Protein AF-A0A7V6LHC0-F1 (afdb_monomer)

Solvent-accessible surface area (backbone atoms only — not comparable to full-atom values): 5540 Å² total; per-residue (Å²): 84,85,42,45,32,37,75,96,77,46,61,55,64,48,77,39,93,42,85,43,80,49,68,62,55,52,56,36,44,41,47,64,76,34,86,93,58,74,84,66,49,69,44,61,44,34,40,34,76,36,58,50,43,56,54,98,62,45,82,56,46,47,62,43,78,44,86,81,45,45,58,41,70,42,98,76,31,29,32,35,26,41,35,29,84,79,78,80,87,79,81,82,131

Mean predicted aligned error: 4.54 Å

Secondary structure (DSSP, 8-state):
-EEEE-GGG-B--EEESS--B--SSEEEEEEESSTTPPPPSEEEEEEESSPPBS-S--TTEEEESSTT-EEEE-TTSSEEEEE---S------

Sequence (93 aa):
IAWRYADGGAFDTITVAGTVNMPTNGLVQVSSLTPELKPPAKRPLIAATTAINGPDDLSGWTIEGAKNASLRYSDDRTKIYFFTPRGMLFILE

Radius of gyration: 14.02 Å; Cα contacts (8 Å, |Δi|>4): 189; chains: 1; bounding box: 33×27×44 Å

Structure (mmCIF, N/CA/C/O backbone):
data_AF-A0A7V6LHC0-F1
#
_entry.id   AF-A0A7V6LHC0-F1
#
loop_
_atom_site.group_PDB
_atom_site.id
_atom_site.type_symbol
_atom_site.label_atom_id
_atom_site.label_alt_id
_atom_site.label_comp_id
_atom_site.label_asym_id
_atom_site.label_entity_id
_atom_site.label_seq_id
_atom_site.pdbx_PDB_ins_code
_atom_site.Cartn_x
_atom_site.Cartn_y
_atom_site.Cartn_z
_atom_site.occupancy
_atom_site.B_iso_or_equiv
_atom_site.auth_seq_id
_atom_site.auth_comp_id
_atom_site.auth_asym_id
_atom_site.auth_atom_id
_atom_site.pdbx_PDB_model_num
ATOM 1 N N . ILE A 1 1 ? 2.990 9.934 1.134 1.00 92.81 1 ILE A N 1
ATOM 2 C CA . ILE A 1 1 ? 3.685 8.682 1.515 1.00 92.81 1 ILE A CA 1
ATOM 3 C C . ILE A 1 1 ? 4.658 8.330 0.404 1.00 92.81 1 ILE A C 1
ATOM 5 O O . ILE A 1 1 ? 4.208 8.116 -0.712 1.00 92.81 1 ILE A O 1
ATOM 9 N N . ALA A 1 2 ? 5.960 8.304 0.680 1.00 94.88 2 ALA A N 1
ATOM 10 C CA . ALA A 1 2 ? 6.931 7.743 -0.258 1.00 94.88 2 ALA A CA 1
ATOM 11 C C . ALA A 1 2 ? 6.943 6.217 -0.095 1.00 94.88 2 ALA A C 1
ATOM 13 O O . ALA A 1 2 ? 7.066 5.734 1.030 1.00 94.88 2 ALA A O 1
ATOM 14 N N . TRP A 1 3 ? 6.765 5.476 -1.186 1.00 95.88 3 TRP A N 1
ATOM 15 C CA . TRP A 1 3 ? 6.674 4.020 -1.175 1.00 95.88 3 TRP A CA 1
ATOM 16 C C . TRP A 1 3 ? 7.570 3.414 -2.249 1.00 95.88 3 TRP A C 1
ATOM 18 O O . TRP A 1 3 ? 7.350 3.608 -3.447 1.00 95.88 3 TRP A O 1
ATOM 28 N N . ARG A 1 4 ? 8.592 2.681 -1.815 1.00 96.06 4 ARG A N 1
ATOM 29 C CA . ARG A 1 4 ? 9.601 2.095 -2.693 1.00 96.06 4 ARG A CA 1
ATOM 30 C C . ARG A 1 4 ? 9.429 0.590 -2.798 1.00 96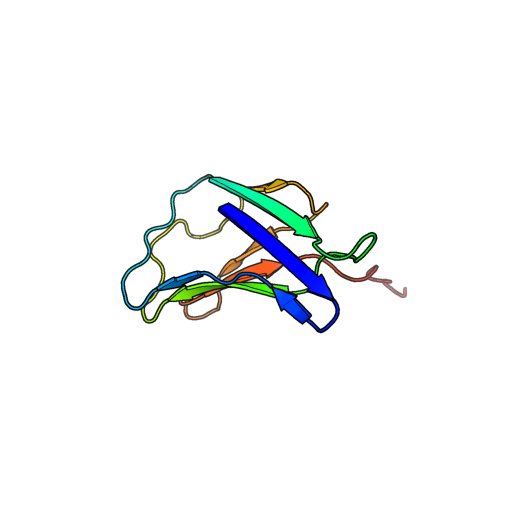.06 4 ARG A C 1
ATOM 32 O O . ARG A 1 4 ? 9.019 -0.069 -1.844 1.00 96.06 4 ARG A O 1
ATOM 39 N N . TYR A 1 5 ? 9.792 0.040 -3.948 1.00 95.06 5 TYR A N 1
ATOM 40 C CA . TYR A 1 5 ? 9.874 -1.401 -4.178 1.00 95.06 5 TYR A CA 1
ATOM 41 C C . TYR A 1 5 ? 11.132 -1.749 -4.971 1.00 95.06 5 TYR A C 1
ATOM 43 O O . TYR A 1 5 ? 11.691 -0.903 -5.664 1.00 95.06 5 TYR A O 1
ATOM 51 N N . ALA A 1 6 ? 11.590 -2.988 -4.857 1.00 94.81 6 ALA A N 1
ATOM 52 C CA . ALA A 1 6 ? 12.763 -3.495 -5.555 1.00 94.81 6 ALA A CA 1
ATOM 53 C C . ALA A 1 6 ? 12.532 -4.934 -6.032 1.00 94.81 6 ALA A C 1
ATOM 55 O O . ALA A 1 6 ? 11.535 -5.580 -5.682 1.00 94.81 6 ALA A O 1
ATOM 56 N N . ASP A 1 7 ? 13.465 -5.433 -6.837 1.00 89.88 7 ASP A N 1
ATOM 57 C CA . ASP A 1 7 ? 13.478 -6.829 -7.263 1.00 89.88 7 ASP A CA 1
ATOM 58 C C . ASP A 1 7 ? 13.641 -7.790 -6.067 1.00 89.88 7 ASP A C 1
ATOM 60 O O . ASP A 1 7 ? 13.966 -7.385 -4.948 1.00 89.88 7 ASP A O 1
ATOM 64 N N . GLY A 1 8 ? 13.312 -9.066 -6.262 1.00 87.19 8 GLY A N 1
ATOM 65 C CA . GLY A 1 8 ? 13.247 -10.058 -5.183 1.00 87.19 8 GLY A CA 1
ATOM 66 C C . GLY A 1 8 ? 12.039 -9.880 -4.255 1.00 87.19 8 GLY A C 1
ATOM 67 O O . GLY A 1 8 ? 11.904 -10.589 -3.262 1.00 87.19 8 GLY A O 1
ATOM 68 N N . GLY A 1 9 ? 11.128 -8.956 -4.582 1.00 86.25 9 GLY A N 1
ATOM 69 C CA . GLY A 1 9 ? 9.884 -8.747 -3.848 1.00 86.25 9 GLY A CA 1
ATOM 70 C C . GLY A 1 9 ? 10.023 -7.886 -2.596 1.00 86.25 9 GLY A C 1
ATOM 71 O O . GLY A 1 9 ? 9.117 -7.929 -1.766 1.00 86.25 9 GLY A O 1
ATOM 72 N N . ALA A 1 10 ? 11.098 -7.105 -2.469 1.00 92.50 10 ALA A N 1
ATOM 73 C CA . ALA A 1 10 ? 11.256 -6.118 -1.406 1.00 92.50 10 ALA A CA 1
ATOM 74 C C . ALA A 1 10 ? 10.380 -4.878 -1.658 1.00 92.50 10 ALA A C 1
ATOM 76 O O . ALA A 1 10 ? 10.229 -4.421 -2.793 1.00 92.50 10 ALA A O 1
ATOM 77 N N . PHE A 1 11 ? 9.787 -4.333 -0.598 1.00 94.94 11 PHE A N 1
ATOM 78 C CA . PHE A 1 11 ? 8.968 -3.122 -0.641 1.00 94.94 11 PHE A CA 1
ATOM 79 C C . PHE A 1 11 ? 8.892 -2.473 0.742 1.00 94.94 11 PHE A C 1
ATOM 81 O O . PHE A 1 11 ? 9.012 -3.153 1.762 1.00 94.94 11 PHE A O 1
ATOM 88 N N . ASP A 1 12 ? 8.671 -1.161 0.775 1.00 95.81 12 ASP A N 1
ATOM 89 C CA . ASP A 1 12 ? 8.382 -0.441 2.012 1.00 95.81 12 ASP A CA 1
ATOM 90 C C . ASP A 1 12 ? 7.021 -0.894 2.571 1.00 95.81 12 ASP A C 1
ATOM 92 O O . ASP A 1 12 ? 6.055 -1.067 1.834 1.00 95.81 12 ASP A O 1
ATOM 96 N N . THR A 1 13 ? 6.889 -1.043 3.883 1.00 95.56 13 THR A N 1
ATOM 97 C CA . THR A 1 13 ? 5.581 -1.220 4.529 1.00 95.56 13 THR A CA 1
ATOM 98 C C . THR A 1 13 ? 5.583 -0.460 5.838 1.00 95.56 13 THR A C 1
ATOM 100 O O . THR A 1 13 ? 6.538 -0.536 6.610 1.00 95.56 13 THR A O 1
ATOM 103 N N . ILE A 1 14 ? 4.520 0.293 6.093 1.00 95.81 14 ILE A N 1
ATOM 104 C CA . I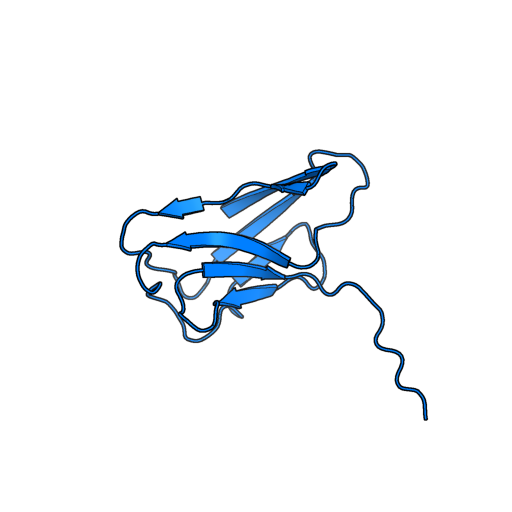LE A 1 14 ? 4.347 0.997 7.359 1.00 95.81 14 ILE A CA 1
ATOM 105 C C . ILE A 1 14 ? 3.598 0.059 8.296 1.00 95.81 14 ILE A C 1
ATOM 107 O O . ILE A 1 14 ? 2.438 -0.267 8.049 1.00 95.81 14 ILE A O 1
ATOM 111 N N . THR A 1 15 ? 4.250 -0.366 9.373 1.00 95.81 15 THR A N 1
ATOM 112 C CA . THR A 1 15 ? 3.621 -1.197 10.404 1.00 95.81 15 THR A CA 1
ATOM 113 C C . THR A 1 15 ? 3.346 -0.354 11.640 1.00 95.81 15 THR A C 1
ATOM 115 O O . THR A 1 15 ? 4.257 0.269 12.182 1.00 95.81 15 THR A O 1
ATOM 118 N N . VAL A 1 16 ? 2.095 -0.338 12.095 1.00 94.25 16 VAL A N 1
ATOM 119 C CA . VAL A 1 16 ? 1.649 0.441 13.254 1.00 94.25 16 VAL A CA 1
ATOM 120 C C . VAL A 1 16 ? 1.058 -0.505 14.296 1.00 94.25 16 VAL A C 1
ATOM 122 O O . VAL A 1 16 ? 0.115 -1.239 14.024 1.00 94.25 16 VAL A O 1
ATOM 125 N N . ALA A 1 17 ? 1.601 -0.487 15.513 1.00 92.62 17 ALA A N 1
ATOM 126 C CA . ALA A 1 17 ? 1.147 -1.352 16.607 1.00 92.62 17 ALA A CA 1
ATOM 127 C C . ALA A 1 17 ? -0.139 -0.858 17.310 1.00 92.62 17 ALA A C 1
ATOM 129 O O . ALA A 1 17 ? -0.505 -1.381 18.361 1.00 92.62 17 ALA A O 1
ATOM 130 N N . GLY A 1 18 ? -0.828 0.135 16.746 1.00 89.94 18 GLY A N 1
ATOM 131 C CA . GLY A 1 18 ? -2.025 0.745 17.317 1.00 89.94 18 GLY A CA 1
ATOM 132 C C . GLY A 1 18 ? -2.890 1.417 16.255 1.00 89.94 18 GLY A C 1
ATOM 133 O O . GLY A 1 18 ? -2.843 1.054 15.081 1.00 89.94 18 GLY A O 1
ATOM 134 N N . THR A 1 19 ? -3.676 2.406 16.675 1.00 90.00 19 THR A N 1
ATOM 135 C CA . THR A 1 19 ? -4.667 3.061 15.816 1.00 90.00 19 THR A CA 1
ATOM 136 C C . THR A 1 19 ? -4.023 3.870 14.695 1.00 90.00 19 THR A C 1
ATOM 138 O O . THR A 1 19 ? -3.146 4.702 14.927 1.00 90.00 19 THR A O 1
ATOM 141 N N . VAL A 1 20 ? -4.530 3.677 13.478 1.00 95.00 20 VAL A N 1
ATOM 142 C CA . VAL A 1 20 ? -4.208 4.490 12.303 1.00 95.00 20 VAL A CA 1
ATOM 143 C C . VAL A 1 20 ? -5.440 5.300 11.925 1.00 95.00 20 VAL A C 1
ATOM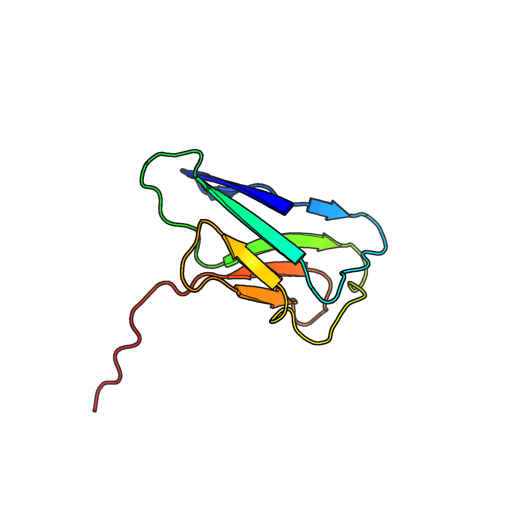 145 O O . VAL A 1 20 ? -6.520 4.735 11.770 1.00 95.00 20 VAL A O 1
ATOM 148 N N . ASN A 1 21 ? -5.260 6.609 11.749 1.00 95.38 21 ASN A N 1
ATOM 149 C CA . ASN A 1 21 ? -6.274 7.499 11.193 1.00 95.38 21 ASN A CA 1
ATOM 150 C C . ASN A 1 21 ? -5.839 7.913 9.784 1.00 95.38 21 ASN A C 1
ATOM 152 O O . ASN A 1 21 ? -4.810 8.574 9.634 1.00 95.38 21 ASN A O 1
ATOM 156 N N . MET A 1 22 ? -6.602 7.524 8.764 1.00 94.94 22 MET A N 1
ATOM 157 C CA . MET A 1 22 ? -6.381 7.948 7.387 1.00 94.94 22 MET A CA 1
ATOM 158 C C . MET A 1 22 ? -7.228 9.174 7.040 1.00 94.94 22 MET A C 1
ATOM 160 O O . MET A 1 22 ? -8.444 9.144 7.244 1.00 94.94 22 MET A O 1
ATOM 164 N N . PRO A 1 23 ? -6.630 10.229 6.459 1.00 95.44 23 PRO A N 1
ATOM 165 C CA . PRO A 1 23 ? -7.400 11.307 5.860 1.00 95.44 23 PRO A CA 1
ATOM 166 C C . PRO A 1 23 ? -8.153 10.837 4.605 1.00 95.44 23 PRO A C 1
ATOM 168 O O . PRO A 1 23 ? -7.818 9.825 3.980 1.00 95.44 23 PRO A O 1
ATOM 171 N N . THR A 1 24 ? -9.168 11.614 4.221 1.00 94.50 24 THR A N 1
ATOM 172 C CA . THR A 1 24 ? -10.002 11.382 3.028 1.00 94.50 24 THR A CA 1
ATOM 173 C C . THR A 1 24 ? -9.220 11.499 1.720 1.00 94.50 24 THR A C 1
ATOM 175 O O . THR A 1 24 ? -9.577 10.874 0.725 1.00 94.50 24 THR A O 1
ATOM 178 N N . ASN A 1 25 ? -8.142 12.281 1.719 1.00 95.31 25 ASN A N 1
ATOM 179 C CA . ASN A 1 25 ? -7.270 12.504 0.579 1.00 95.31 25 ASN A CA 1
ATOM 180 C C . ASN A 1 25 ? -5.795 12.483 0.990 1.00 95.31 25 ASN A C 1
ATOM 182 O O . ASN A 1 25 ? -5.426 12.681 2.148 1.00 95.31 25 ASN A O 1
ATOM 186 N N . GLY A 1 26 ? -4.936 12.230 0.010 1.00 95.69 26 GLY A N 1
ATOM 187 C CA . GLY A 1 26 ? -3.500 12.168 0.216 1.00 95.69 26 GLY A CA 1
ATOM 188 C C . GLY A 1 26 ? -2.762 11.745 -1.044 1.00 95.69 26 GLY A C 1
ATOM 189 O O . GLY A 1 26 ? -3.367 11.455 -2.075 1.00 95.69 26 GLY A O 1
ATOM 190 N N . LEU A 1 27 ? -1.435 11.720 -0.949 1.00 96.75 27 LEU A N 1
ATOM 191 C CA . LEU A 1 27 ? -0.546 11.373 -2.052 1.00 96.75 27 LEU A CA 1
ATOM 192 C C . LEU A 1 27 ? 0.331 10.177 -1.675 1.00 96.75 27 LEU A C 1
ATOM 194 O O . LEU A 1 27 ? 0.982 10.188 -0.624 1.00 96.75 27 LEU A O 1
ATOM 198 N N . VAL A 1 28 ? 0.406 9.177 -2.550 1.00 96.94 28 VAL A N 1
ATOM 199 C CA . VAL A 1 28 ? 1.419 8.114 -2.515 1.00 96.94 28 VAL A CA 1
ATOM 200 C C . VAL A 1 28 ? 2.353 8.282 -3.708 1.00 96.94 28 VAL A C 1
ATOM 202 O O . VAL A 1 28 ? 1.912 8.244 -4.851 1.00 96.94 28 VAL A O 1
ATOM 205 N N . GLN A 1 29 ? 3.643 8.446 -3.441 1.00 96.75 29 GLN A N 1
ATOM 206 C CA . GLN A 1 29 ? 4.687 8.525 -4.457 1.00 96.75 29 GLN A CA 1
ATOM 207 C C . GLN A 1 29 ? 5.377 7.171 -4.549 1.00 96.75 29 GLN A C 1
ATOM 209 O O . GLN A 1 29 ? 6.066 6.757 -3.615 1.00 96.75 29 GLN A O 1
ATOM 214 N N . VAL A 1 30 ? 5.156 6.475 -5.658 1.00 95.19 30 VAL A N 1
ATOM 215 C CA . VAL A 1 30 ? 5.646 5.120 -5.900 1.00 95.19 30 VAL A CA 1
ATOM 216 C C . VAL A 1 30 ? 6.919 5.179 -6.728 1.00 95.19 30 VAL A C 1
ATOM 218 O O . VAL A 1 30 ? 6.932 5.760 -7.811 1.00 95.19 30 VAL A O 1
ATOM 221 N N . SER A 1 31 ? 7.988 4.549 -6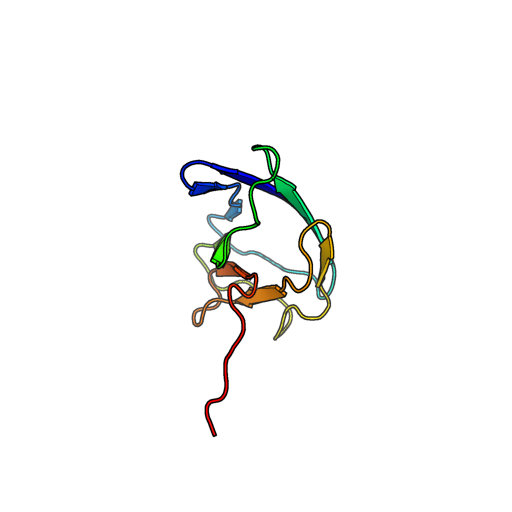.252 1.00 94.56 31 SER A N 1
ATOM 222 C CA . SER A 1 31 ? 9.262 4.509 -6.971 1.00 94.56 31 SER A CA 1
ATOM 223 C C . SER A 1 31 ? 9.905 3.128 -6.929 1.00 94.56 31 SER A C 1
ATOM 225 O O . SER A 1 31 ? 9.847 2.415 -5.929 1.00 94.56 31 SER A O 1
ATOM 227 N N . SER A 1 32 ? 10.510 2.735 -8.049 1.00 95.06 32 SER A N 1
ATOM 228 C CA . SER A 1 32 ? 11.310 1.517 -8.106 1.00 95.06 32 SER A CA 1
ATOM 229 C C . SER A 1 32 ? 12.755 1.820 -7.729 1.00 95.06 32 SER A C 1
ATOM 231 O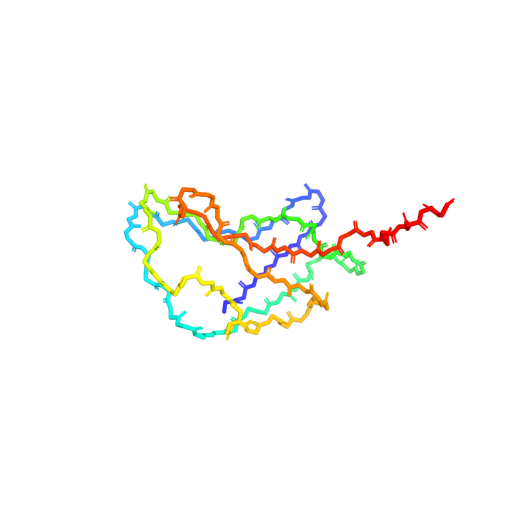 O . SER A 1 32 ? 13.343 2.765 -8.251 1.00 95.06 32 SER A O 1
ATOM 233 N N . LEU A 1 33 ? 13.340 0.994 -6.866 1.00 94.88 33 LEU A N 1
ATOM 234 C CA . LEU A 1 33 ? 14.779 0.969 -6.594 1.00 94.88 33 LEU A CA 1
ATOM 235 C C . LEU A 1 33 ? 15.544 0.134 -7.626 1.00 94.88 33 LEU A C 1
ATOM 237 O O . LEU A 1 33 ? 16.760 0.258 -7.734 1.00 94.88 33 LEU A O 1
ATOM 241 N N . THR A 1 34 ? 14.840 -0.701 -8.394 1.00 93.56 34 THR A N 1
ATOM 242 C CA . THR A 1 34 ? 15.410 -1.462 -9.509 1.00 93.56 34 THR A CA 1
ATOM 243 C C . THR A 1 34 ? 14.964 -0.829 -10.831 1.00 93.56 34 THR A C 1
ATOM 245 O O . THR A 1 34 ? 13.755 -0.724 -11.061 1.00 93.56 34 THR A O 1
ATOM 248 N N . PRO A 1 35 ? 15.886 -0.404 -11.714 1.00 89.50 35 PRO A N 1
ATOM 249 C CA . PRO A 1 35 ? 15.524 0.182 -13.003 1.00 89.50 35 PRO A CA 1
ATOM 250 C C . PRO A 1 35 ? 14.556 -0.705 -13.795 1.00 89.50 35 PRO A C 1
ATOM 252 O O . PRO A 1 35 ? 14.677 -1.926 -13.774 1.00 89.50 35 PRO A O 1
ATOM 255 N N . GLU A 1 36 ? 13.581 -0.080 -14.461 1.00 87.62 36 GLU A N 1
ATOM 256 C CA . GLU A 1 36 ? 12.599 -0.726 -15.358 1.00 87.62 36 GLU A CA 1
ATOM 257 C C . GLU A 1 36 ? 11.675 -1.785 -14.723 1.00 87.62 36 GLU A C 1
ATOM 259 O O . GLU A 1 36 ? 10.798 -2.342 -15.392 1.00 87.62 36 GLU A O 1
ATOM 264 N N . LEU A 1 37 ? 11.799 -2.037 -13.419 1.00 90.94 37 LEU A N 1
ATOM 265 C CA . LEU A 1 37 ? 10.928 -2.966 -12.719 1.00 90.94 37 LEU A CA 1
ATOM 266 C C . LEU A 1 37 ? 9.502 -2.409 -12.660 1.00 90.94 37 LEU A C 1
ATOM 268 O O . LEU A 1 37 ? 9.261 -1.278 -12.246 1.00 90.94 37 LEU A O 1
ATOM 272 N N . LYS A 1 38 ? 8.530 -3.236 -13.049 1.00 89.69 38 LYS A N 1
ATOM 273 C CA . LYS A 1 38 ? 7.109 -2.873 -12.974 1.00 89.69 38 LYS A CA 1
ATOM 274 C C . LYS A 1 38 ? 6.613 -2.898 -11.519 1.00 89.69 38 LYS A C 1
ATOM 276 O O . LYS A 1 38 ? 6.932 -3.857 -10.808 1.00 89.69 38 LYS A O 1
ATOM 281 N N . PRO A 1 39 ? 5.721 -1.974 -11.108 1.00 89.62 39 PRO A N 1
ATOM 282 C CA . PRO A 1 39 ? 5.115 -1.988 -9.776 1.00 89.62 39 PRO A CA 1
ATOM 283 C C . PRO A 1 39 ? 4.413 -3.317 -9.478 1.00 89.62 39 PRO A C 1
ATOM 285 O O . PRO A 1 39 ? 3.782 -3.887 -10.376 1.00 89.62 39 PRO A O 1
ATOM 288 N N . PRO A 1 40 ? 4.509 -3.862 -8.258 1.00 90.25 40 PRO A N 1
ATOM 289 C CA . PRO A 1 40 ? 3.914 -5.152 -7.919 1.00 90.25 40 PRO A CA 1
ATOM 290 C C . PRO A 1 40 ? 2.381 -5.092 -7.924 1.00 90.25 40 PRO A C 1
ATOM 292 O O . PRO A 1 40 ? 1.788 -4.074 -7.577 1.00 90.25 40 PRO A O 1
ATOM 295 N N . ALA A 1 41 ? 1.744 -6.214 -8.280 1.00 91.19 41 ALA A N 1
ATOM 296 C CA . ALA A 1 41 ? 0.290 -6.302 -8.452 1.00 91.19 41 ALA A CA 1
ATOM 297 C C . ALA A 1 41 ? -0.498 -5.940 -7.184 1.00 91.19 41 ALA A C 1
ATOM 299 O O . ALA A 1 41 ? -1.470 -5.194 -7.232 1.00 91.19 41 ALA A O 1
ATOM 300 N N . LYS A 1 42 ? -0.073 -6.468 -6.035 1.00 93.00 42 LYS A N 1
ATOM 301 C CA . LYS A 1 42 ? -0.680 -6.186 -4.733 1.00 93.00 42 LYS A CA 1
ATOM 302 C C . LYS A 1 42 ? 0.384 -6.288 -3.652 1.00 93.00 42 LYS A C 1
ATOM 304 O O . LYS A 1 42 ? 1.016 -7.338 -3.529 1.00 93.00 42 LYS A O 1
ATOM 309 N N . ARG A 1 43 ? 0.568 -5.233 -2.856 1.00 95.00 43 ARG A N 1
ATOM 310 C CA . ARG A 1 43 ? 1.457 -5.223 -1.680 1.00 95.00 43 ARG A CA 1
ATOM 311 C C . ARG A 1 43 ? 0.868 -4.380 -0.552 1.00 95.00 43 ARG A C 1
ATOM 313 O O . ARG A 1 43 ? 0.174 -3.409 -0.843 1.00 95.00 43 ARG A O 1
ATOM 320 N N . PRO A 1 44 ? 1.074 -4.761 0.720 1.00 95.69 44 PRO A N 1
ATOM 321 C CA . PRO A 1 44 ? 0.636 -3.931 1.831 1.00 95.69 44 PRO A CA 1
ATOM 322 C C . PRO A 1 44 ? 1.461 -2.639 1.850 1.00 95.69 44 PRO A C 1
ATOM 324 O O . PRO A 1 44 ? 2.683 -2.672 1.744 1.00 95.69 44 PRO A O 1
ATOM 327 N N . LEU A 1 45 ? 0.760 -1.515 1.944 1.00 96.62 45 LEU A N 1
ATOM 328 C CA . LEU A 1 45 ? 1.321 -0.180 2.138 1.00 96.62 45 LEU A CA 1
ATOM 329 C C . LEU A 1 45 ? 1.349 0.158 3.633 1.00 96.62 45 LEU A C 1
ATOM 331 O O . LEU A 1 45 ? 2.359 0.630 4.149 1.00 96.62 45 LEU A O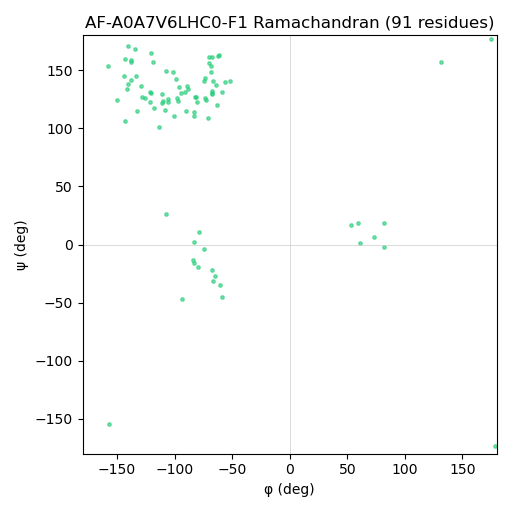 1
ATOM 335 N N . ILE A 1 46 ? 0.230 -0.103 4.316 1.00 96.75 46 ILE A N 1
ATOM 336 C CA . ILE A 1 46 ? 0.063 0.075 5.761 1.00 96.75 46 ILE A CA 1
ATOM 337 C C . ILE A 1 46 ? -0.508 -1.217 6.342 1.00 96.75 46 ILE A C 1
ATOM 339 O O . ILE A 1 46 ? -1.445 -1.791 5.781 1.00 96.75 46 ILE A O 1
ATOM 343 N N . ALA A 1 47 ? 0.029 -1.646 7.477 1.00 97.12 47 ALA A N 1
ATOM 344 C CA . ALA A 1 47 ? -0.510 -2.713 8.306 1.00 97.12 47 ALA A CA 1
ATOM 345 C C . ALA A 1 47 ? -0.637 -2.220 9.751 1.00 97.12 47 ALA A C 1
ATOM 347 O O . ALA A 1 47 ? 0.329 -1.725 10.331 1.00 97.12 47 ALA A O 1
ATOM 348 N N . ALA A 1 48 ? -1.824 -2.366 10.328 1.00 96.44 48 ALA A N 1
ATOM 349 C CA . ALA A 1 48 ? -2.125 -2.012 11.705 1.00 96.44 48 ALA A CA 1
ATOM 350 C C . ALA A 1 48 ? -2.575 -3.246 12.500 1.00 96.44 48 ALA A C 1
ATOM 352 O O . ALA A 1 48 ? -3.039 -4.234 11.929 1.00 96.44 48 ALA A O 1
ATOM 353 N N . THR A 1 49 ? -2.438 -3.197 13.824 1.00 94.75 49 THR A N 1
ATOM 354 C CA . THR A 1 49 ? -2.976 -4.230 14.730 1.00 94.75 49 THR A CA 1
ATOM 355 C C . THR A 1 49 ? -4.474 -4.063 14.988 1.00 94.75 49 THR A C 1
ATOM 357 O O . THR A 1 49 ? -5.133 -5.018 15.390 1.00 94.75 49 THR A O 1
ATOM 360 N N . THR A 1 50 ? -5.018 -2.870 14.742 1.00 95.50 50 THR A N 1
ATOM 361 C CA . THR A 1 50 ? -6.442 -2.542 14.872 1.00 95.50 50 THR A CA 1
ATOM 362 C C . THR A 1 50 ? -7.017 -2.069 13.538 1.00 95.50 50 THR A C 1
ATOM 364 O O . THR A 1 50 ? -6.278 -1.760 12.600 1.00 95.50 50 THR A O 1
ATOM 367 N N . ALA A 1 51 ? -8.348 -2.039 13.431 1.00 96.19 51 ALA A N 1
ATOM 368 C CA . ALA A 1 51 ? -9.016 -1.516 12.244 1.00 96.19 51 ALA A CA 1
ATOM 369 C C . ALA A 1 51 ? -8.615 -0.050 12.003 1.00 96.19 51 ALA A C 1
ATOM 371 O O . ALA A 1 51 ? -8.643 0.779 12.916 1.00 96.19 51 ALA A O 1
ATOM 372 N N . ILE A 1 52 ? -8.238 0.259 10.764 1.00 97.12 52 ILE A N 1
ATOM 373 C CA . ILE A 1 52 ? -7.837 1.598 10.341 1.00 97.12 52 ILE A CA 1
ATOM 374 C C . ILE A 1 52 ? -9.089 2.473 10.281 1.00 97.12 52 ILE A C 1
ATOM 376 O O . ILE A 1 52 ? -10.050 2.157 9.578 1.00 97.12 52 ILE A O 1
ATOM 380 N N . ASN A 1 53 ? -9.064 3.587 11.006 1.00 96.94 53 ASN A N 1
ATOM 381 C CA . ASN A 1 53 ? -10.109 4.597 10.957 1.00 96.94 53 ASN A CA 1
ATOM 382 C C . ASN A 1 53 ? -9.867 5.507 9.748 1.00 96.94 53 ASN A C 1
ATOM 384 O O . ASN A 1 53 ? -8.766 6.027 9.582 1.00 96.94 53 ASN A O 1
ATOM 388 N N . GLY A 1 54 ? -10.857 5.697 8.887 1.00 94.88 54 GLY A N 1
ATOM 389 C CA . GLY A 1 54 ? -10.695 6.456 7.653 1.00 94.88 54 GLY A CA 1
ATOM 390 C C . GLY A 1 54 ? -11.978 6.491 6.825 1.00 94.88 54 GLY A C 1
ATOM 391 O O . GLY A 1 54 ? -13.019 6.037 7.304 1.00 94.88 54 GLY A O 1
ATOM 392 N N . PRO A 1 55 ? -11.915 7.037 5.599 1.00 96.25 55 PRO A N 1
ATOM 393 C CA . PRO A 1 55 ? -13.043 7.016 4.671 1.00 96.25 55 PRO A CA 1
ATOM 394 C C . PRO A 1 55 ? -13.455 5.582 4.303 1.00 96.25 55 PRO A C 1
ATOM 396 O O . PRO A 1 55 ? -12.689 4.633 4.481 1.00 96.25 55 PRO A O 1
ATOM 399 N N . ASP A 1 56 ? -14.661 5.423 3.755 1.00 94.38 56 ASP A N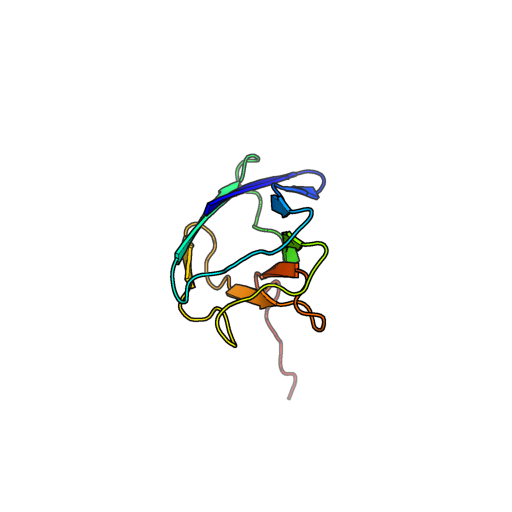 1
ATOM 400 C CA . ASP A 1 56 ? -15.160 4.102 3.359 1.00 94.38 56 ASP A CA 1
ATOM 401 C C . ASP A 1 56 ? -14.389 3.478 2.196 1.00 94.38 56 ASP A C 1
ATOM 403 O O . ASP A 1 56 ? -14.211 2.257 2.147 1.00 94.38 56 ASP A O 1
ATOM 407 N N . ASP A 1 57 ? -13.875 4.324 1.308 1.00 93.69 57 ASP A N 1
ATOM 408 C CA . ASP A 1 57 ? -12.949 3.968 0.249 1.00 93.69 57 ASP A CA 1
ATOM 409 C C . ASP A 1 57 ? -11.787 4.970 0.181 1.00 93.69 57 ASP A C 1
ATOM 411 O O . ASP A 1 57 ? -11.791 6.027 0.809 1.00 93.69 57 ASP A O 1
ATOM 415 N N . LEU A 1 58 ? -10.753 4.612 -0.577 1.00 96.06 58 LEU A N 1
ATOM 416 C CA . LEU A 1 58 ? -9.549 5.424 -0.740 1.00 96.06 58 LEU A CA 1
ATOM 417 C C . LEU A 1 58 ? -9.487 6.072 -2.131 1.00 96.06 58 LEU A C 1
ATOM 419 O O . LEU A 1 58 ? -8.395 6.343 -2.627 1.00 96.06 58 LEU A O 1
ATOM 423 N N . SER A 1 59 ? -10.626 6.312 -2.791 1.00 94.06 59 SER A N 1
ATOM 424 C CA . SER A 1 59 ? -10.654 6.880 -4.146 1.00 94.06 59 SER A CA 1
ATOM 425 C C . SER A 1 59 ? -10.171 8.333 -4.195 1.00 94.06 59 SER A C 1
ATOM 427 O O . SER A 1 59 ? -9.744 8.798 -5.247 1.00 94.06 59 SER A O 1
ATOM 429 N N . GLY A 1 60 ? -10.214 9.047 -3.064 1.00 94.38 60 GLY A N 1
ATOM 430 C CA . GLY A 1 60 ? -9.684 10.406 -2.917 1.00 94.38 60 GLY A CA 1
ATOM 431 C C . GLY A 1 60 ? -8.154 10.491 -2.845 1.00 94.38 60 GLY A C 1
ATOM 432 O O . GLY A 1 60 ? -7.603 11.590 -2.777 1.00 94.38 60 GLY A O 1
ATOM 433 N N . TRP A 1 61 ? -7.454 9.353 -2.835 1.00 96.62 61 TRP A N 1
ATOM 434 C CA . TRP A 1 61 ? -5.996 9.302 -2.791 1.00 96.62 61 TRP A CA 1
ATOM 435 C C . TRP A 1 61 ? -5.378 9.265 -4.186 1.00 96.62 61 TRP A C 1
ATOM 437 O O . TRP A 1 61 ? -5.708 8.420 -5.018 1.00 96.62 61 TRP A O 1
ATOM 447 N N . THR A 1 62 ? -4.398 10.135 -4.403 1.00 96.56 62 THR A N 1
ATOM 448 C CA . THR A 1 62 ? -3.612 10.177 -5.634 1.00 96.56 62 THR A CA 1
ATOM 449 C C . THR A 1 62 ? -2.402 9.262 -5.513 1.00 96.56 62 THR A C 1
ATOM 451 O O . THR A 1 62 ? -1.697 9.267 -4.500 1.00 96.56 62 THR A O 1
ATOM 454 N N . ILE A 1 63 ? -2.130 8.496 -6.569 1.00 96.44 63 ILE A N 1
ATOM 455 C CA . ILE A 1 63 ? -0.938 7.657 -6.674 1.00 96.44 63 ILE A CA 1
ATOM 456 C C . ILE A 1 63 ? -0.099 8.122 -7.862 1.00 96.44 63 ILE A C 1
ATOM 458 O O . ILE A 1 63 ? -0.525 8.043 -9.013 1.00 96.44 63 ILE A O 1
ATOM 462 N N . GLU A 1 64 ? 1.117 8.567 -7.575 1.00 95.69 64 GLU A N 1
ATOM 463 C CA . GLU A 1 64 ? 2.114 8.973 -8.561 1.00 95.69 64 GLU A CA 1
ATOM 464 C C . GLU A 1 64 ? 3.151 7.867 -8.767 1.00 95.69 64 GLU A C 1
ATOM 466 O O . GLU A 1 64 ? 3.465 7.116 -7.847 1.00 95.69 64 GLU A O 1
ATOM 471 N N . GLY A 1 65 ? 3.696 7.757 -9.981 1.00 91.19 65 GLY A N 1
ATOM 472 C CA . GLY A 1 65 ? 4.728 6.764 -10.315 1.00 91.19 65 GLY A CA 1
ATOM 473 C C . GLY A 1 65 ? 4.206 5.356 -10.639 1.00 91.19 65 GLY A C 1
ATOM 474 O O . GLY A 1 65 ? 4.984 4.487 -11.030 1.00 91.19 65 GLY A O 1
ATOM 475 N N . ALA A 1 66 ? 2.891 5.123 -10.558 1.00 90.94 66 ALA A N 1
ATOM 476 C CA . ALA A 1 66 ? 2.255 3.882 -10.998 1.00 90.94 66 ALA A CA 1
ATOM 477 C C . ALA A 1 66 ? 0.883 4.147 -11.644 1.00 90.94 66 ALA A C 1
ATOM 479 O O . ALA A 1 66 ? -0.101 4.433 -10.965 1.00 90.94 66 ALA A O 1
ATOM 480 N N . LYS A 1 67 ? 0.806 4.032 -12.976 1.00 88.38 67 LYS A N 1
ATOM 481 C CA . LYS A 1 67 ? -0.432 4.274 -13.735 1.00 88.38 67 LYS A CA 1
ATOM 482 C C . LYS A 1 67 ? -1.519 3.253 -13.370 1.00 88.38 67 LYS A C 1
ATOM 484 O O . LYS A 1 67 ? -1.237 2.059 -13.289 1.00 88.38 67 LYS A O 1
ATOM 489 N N . ASN A 1 68 ? -2.760 3.723 -13.214 1.00 89.75 68 ASN A N 1
ATOM 490 C CA . ASN A 1 68 ? -3.946 2.921 -12.865 1.00 89.75 68 ASN A CA 1
ATOM 491 C C . ASN A 1 68 ? -3.838 2.167 -11.526 1.00 89.75 68 ASN A C 1
ATOM 493 O O . ASN A 1 68 ? -4.571 1.203 -11.295 1.00 89.75 68 ASN A O 1
ATOM 497 N N . ALA A 1 69 ? -2.917 2.572 -10.652 1.00 93.62 69 ALA A N 1
ATOM 498 C CA . ALA A 1 69 ? -2.853 2.048 -9.301 1.00 93.62 69 ALA A CA 1
ATOM 499 C C . ALA A 1 69 ? -4.042 2.548 -8.465 1.00 93.62 69 ALA A C 1
ATOM 501 O O . ALA A 1 69 ? -4.608 3.605 -8.729 1.00 93.62 69 ALA A O 1
ATOM 502 N N . SER A 1 70 ? -4.389 1.800 -7.421 1.00 95.25 70 SER A N 1
ATOM 503 C CA . SER A 1 70 ? -5.384 2.192 -6.419 1.00 95.25 70 SER A CA 1
ATOM 504 C C . SER A 1 70 ? -4.956 1.725 -5.031 1.00 95.25 70 SER A C 1
ATOM 506 O O . SER A 1 70 ? -4.138 0.809 -4.900 1.00 95.25 70 SER A O 1
ATOM 508 N N . LEU A 1 71 ? -5.520 2.345 -3.996 1.00 96.69 71 LEU A N 1
ATOM 509 C CA . LEU A 1 71 ? -5.425 1.848 -2.630 1.00 96.69 71 LEU A CA 1
ATOM 510 C C . LEU A 1 71 ? -6.702 1.095 -2.267 1.00 96.69 71 LEU A C 1
ATOM 512 O O . LEU A 1 71 ? -7.796 1.488 -2.668 1.00 96.69 71 LEU A O 1
ATOM 516 N N . ARG A 1 72 ? -6.566 0.003 -1.515 1.00 96.19 72 ARG A N 1
ATOM 517 C CA . ARG A 1 72 ? -7.704 -0.810 -1.071 1.00 96.19 72 ARG A CA 1
ATOM 518 C C . ARG A 1 72 ? -7.518 -1.274 0.359 1.00 96.19 72 ARG A C 1
ATOM 520 O O . ARG A 1 72 ? -6.430 -1.721 0.714 1.00 96.19 72 ARG A O 1
ATOM 527 N N . TYR A 1 73 ? -8.581 -1.227 1.148 1.00 97.12 73 TYR A N 1
ATOM 528 C CA . TYR A 1 73 ? -8.596 -1.873 2.454 1.00 97.12 73 TYR A CA 1
ATOM 529 C C . TYR A 1 73 ? -8.574 -3.405 2.315 1.00 97.12 73 TYR A C 1
ATOM 531 O O . TYR A 1 73 ? -8.999 -3.960 1.300 1.00 97.12 73 TYR A O 1
ATOM 539 N N . SER A 1 74 ? -8.050 -4.091 3.328 1.00 96.69 74 SER A N 1
ATOM 540 C CA . SER A 1 74 ? -8.411 -5.482 3.607 1.00 96.69 74 SER A CA 1
ATOM 541 C C . SER A 1 74 ? -9.846 -5.574 4.123 1.00 96.69 74 SER A C 1
ATOM 543 O O . SER A 1 74 ? -10.389 -4.594 4.629 1.00 96.69 74 SER A O 1
ATOM 545 N N . ASP A 1 75 ? -10.433 -6.768 4.057 1.00 96.06 75 ASP A N 1
ATOM 546 C CA . ASP A 1 75 ? -11.810 -7.012 4.506 1.00 96.06 75 ASP A CA 1
ATOM 547 C C . ASP A 1 75 ? -12.005 -6.697 6.001 1.00 96.06 75 ASP A C 1
ATOM 549 O O . ASP A 1 75 ? -13.033 -6.163 6.405 1.00 96.06 75 ASP A O 1
ATOM 553 N N . ASP A 1 76 ? -10.981 -6.953 6.821 1.00 95.31 76 ASP A N 1
ATOM 554 C CA . ASP A 1 76 ? -10.942 -6.633 8.255 1.00 95.31 76 ASP A CA 1
ATOM 555 C C . ASP A 1 76 ? -10.535 -5.171 8.556 1.00 95.31 76 ASP A C 1
ATOM 557 O O . ASP A 1 76 ? -10.371 -4.7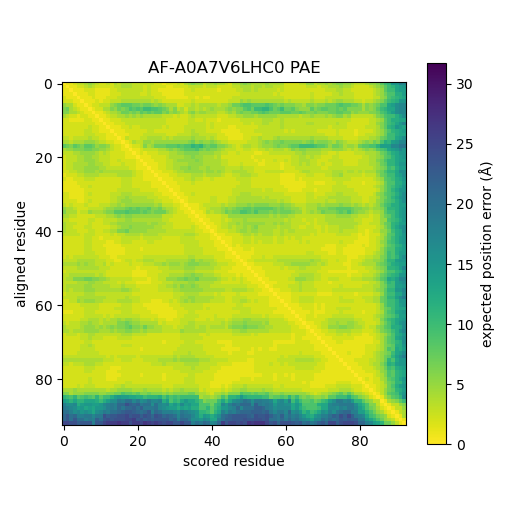97 9.717 1.00 95.31 76 ASP A O 1
ATOM 561 N N . ARG A 1 77 ? -10.314 -4.349 7.519 1.00 96.06 77 ARG A N 1
ATOM 562 C CA . ARG A 1 77 ? -9.789 -2.972 7.579 1.00 96.06 77 ARG A CA 1
ATOM 563 C C . ARG A 1 77 ? -8.466 -2.804 8.348 1.00 96.06 77 ARG A C 1
ATOM 565 O O . ARG A 1 77 ? -8.099 -1.678 8.672 1.00 96.06 77 ARG A O 1
ATOM 572 N N . THR A 1 78 ? -7.700 -3.866 8.609 1.00 97.12 78 THR A N 1
ATOM 573 C CA . THR A 1 78 ? -6.396 -3.768 9.305 1.00 97.12 78 THR A CA 1
ATOM 574 C C . THR A 1 78 ? -5.233 -3.413 8.381 1.00 97.12 78 THR A C 1
ATOM 576 O O . THR A 1 78 ? -4.139 -3.082 8.842 1.00 97.12 78 THR A O 1
ATOM 579 N N . LYS A 1 79 ? -5.424 -3.495 7.062 1.00 97.44 79 LYS A N 1
ATOM 580 C CA . LYS A 1 79 ? -4.377 -3.251 6.066 1.00 97.44 79 LYS A CA 1
ATOM 581 C C . LYS A 1 79 ? -4.890 -2.341 4.964 1.00 97.44 79 LYS A C 1
ATOM 583 O O . LYS A 1 79 ? -6.035 -2.450 4.536 1.00 97.44 79 LYS A O 1
ATOM 588 N N . ILE A 1 80 ? -4.001 -1.498 4.455 1.00 97.50 80 ILE A N 1
ATOM 589 C CA . ILE A 1 80 ? -4.183 -0.799 3.184 1.00 97.50 80 ILE A CA 1
ATOM 590 C C . ILE A 1 80 ? -3.190 -1.398 2.201 1.00 97.50 80 ILE A C 1
ATOM 592 O O . ILE A 1 80 ? -1.984 -1.409 2.442 1.00 97.50 80 ILE A O 1
ATOM 596 N N . TYR A 1 81 ? -3.700 -1.895 1.085 1.00 96.94 81 TYR A N 1
ATOM 597 C CA . TYR A 1 81 ? -2.921 -2.422 -0.019 1.00 96.94 81 TYR A CA 1
ATOM 598 C C . TYR A 1 81 ? -2.731 -1.368 -1.098 1.00 96.94 81 TYR A C 1
ATOM 600 O O . TYR A 1 81 ? -3.691 -0.741 -1.537 1.00 96.94 81 TYR A O 1
ATOM 608 N N . PHE A 1 82 ? -1.504 -1.270 -1.592 1.00 95.50 82 PHE A N 1
ATOM 609 C CA . PHE A 1 82 ? -1.237 -0.787 -2.934 1.00 95.50 82 PHE A CA 1
ATOM 610 C C . PHE A 1 82 ? -1.642 -1.874 -3.934 1.00 95.50 82 PHE A C 1
ATOM 612 O O . PHE A 1 82 ? -1.202 -3.025 -3.821 1.00 95.50 82 PHE A O 1
ATOM 619 N N . PHE A 1 83 ? -2.485 -1.520 -4.899 1.00 94.38 83 PHE A N 1
ATOM 620 C CA . PHE A 1 83 ? -2.978 -2.421 -5.933 1.00 94.38 83 PHE A CA 1
ATOM 621 C C . PHE A 1 83 ? -2.710 -1.838 -7.318 1.00 94.38 83 PHE A C 1
ATOM 623 O O . PHE A 1 83 ? -3.153 -0.732 -7.621 1.00 94.38 83 PHE A O 1
ATOM 630 N N . THR A 1 84 ? -2.049 -2.605 -8.181 1.00 92.00 84 THR A N 1
ATOM 631 C CA . THR A 1 84 ? -1.930 -2.303 -9.609 1.00 92.00 84 THR A CA 1
ATOM 632 C C . THR A 1 84 ? -2.529 -3.430 -10.439 1.00 92.00 84 THR A C 1
ATOM 634 O O . THR A 1 84 ? -2.193 -4.599 -10.229 1.00 92.00 84 THR A O 1
ATOM 637 N N . PRO A 1 85 ? -3.409 -3.115 -11.404 1.00 84.62 85 PRO A N 1
ATOM 638 C CA . PRO A 1 85 ? -3.929 -4.122 -12.311 1.00 84.62 85 PRO A CA 1
ATOM 639 C C . PRO A 1 85 ? -2.774 -4.702 -13.134 1.00 84.62 85 PRO A C 1
ATOM 641 O O . PRO A 1 85 ? -2.074 -3.988 -13.853 1.00 84.62 85 PRO A O 1
ATOM 644 N N . ARG A 1 86 ? -2.563 -6.014 -13.013 1.00 74.75 86 ARG A N 1
ATOM 645 C CA . ARG A 1 86 ? -1.590 -6.761 -13.809 1.00 74.75 86 ARG A CA 1
ATOM 646 C C . ARG A 1 86 ? -2.330 -7.723 -14.717 1.00 74.75 86 ARG A C 1
ATOM 648 O O . ARG A 1 86 ? -2.764 -8.781 -14.284 1.00 74.75 86 ARG A O 1
ATOM 655 N N . GLY A 1 87 ? -2.457 -7.323 -15.973 1.00 65.06 87 GLY A N 1
ATOM 656 C CA . GLY A 1 87 ? -3.100 -8.119 -17.005 1.00 65.06 87 GLY A CA 1
ATOM 657 C C . GLY A 1 87 ? -4.118 -7.314 -17.794 1.00 65.06 87 GLY A C 1
ATOM 658 O O . GLY A 1 87 ? -4.634 -6.295 -17.339 1.00 65.06 87 GLY A O 1
ATOM 659 N N . MET A 1 88 ? -4.369 -7.796 -19.000 1.00 61.91 88 MET A N 1
ATOM 660 C CA . MET A 1 88 ? -5.497 -7.404 -19.825 1.00 61.91 88 MET A CA 1
ATOM 661 C C . MET A 1 88 ? -6.569 -8.469 -19.586 1.00 61.91 88 MET A C 1
ATOM 663 O O . MET A 1 88 ? -6.278 -9.657 -19.726 1.00 61.91 88 MET A O 1
ATOM 667 N N . LEU A 1 89 ? -7.768 -8.075 -19.154 1.00 59.81 89 LEU A N 1
ATOM 668 C CA . LEU A 1 89 ? -8.898 -9.001 -19.127 1.00 59.81 89 LEU A CA 1
ATOM 669 C C . LEU A 1 89 ? -9.302 -9.242 -20.583 1.00 59.81 89 LEU A C 1
ATOM 671 O O . LEU A 1 89 ? -9.818 -8.332 -21.227 1.00 59.81 89 LEU A O 1
ATOM 675 N N . PHE A 1 90 ? -9.040 -10.437 -21.105 1.00 63.84 90 PHE A N 1
ATOM 676 C CA . PHE A 1 90 ? -9.632 -10.868 -22.366 1.00 63.84 90 PHE A CA 1
ATOM 677 C C . PHE A 1 90 ? -11.029 -11.407 -2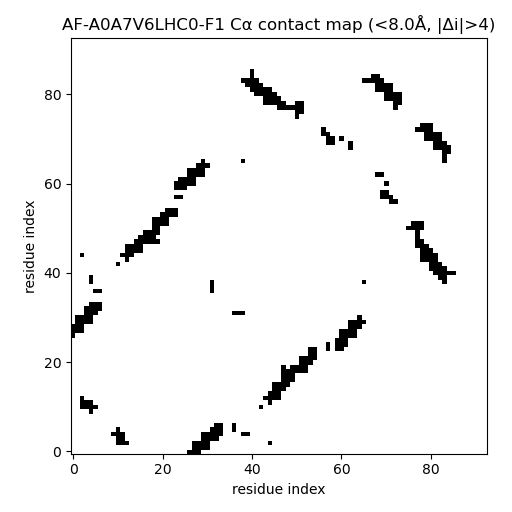2.062 1.00 63.84 90 PHE A C 1
ATOM 679 O O . PHE A 1 90 ? -11.166 -12.407 -21.360 1.00 63.84 90 PHE A O 1
ATOM 686 N N . ILE A 1 91 ? -12.057 -10.721 -22.556 1.00 69.25 91 ILE A N 1
ATOM 687 C CA . ILE A 1 91 ? -13.408 -11.276 -22.625 1.00 69.25 91 ILE A CA 1
ATOM 688 C C . ILE A 1 91 ? -13.431 -12.102 -23.912 1.00 69.25 91 ILE A C 1
ATOM 690 O O . ILE A 1 91 ? -13.283 -11.541 -24.995 1.00 69.25 91 ILE A O 1
ATOM 694 N N . LEU A 1 92 ? -13.507 -13.427 -23.784 1.00 50.53 92 LEU A N 1
ATOM 695 C CA . LEU A 1 92 ? -13.819 -14.301 -24.913 1.00 50.53 92 LEU A CA 1
ATOM 696 C C . LEU A 1 92 ? -15.337 -14.272 -25.110 1.00 50.53 92 LEU A C 1
ATOM 698 O O . LEU A 1 92 ? -16.068 -14.542 -24.156 1.00 50.53 92 LEU A O 1
ATOM 702 N N . GLU A 1 93 ? -15.767 -13.888 -26.313 1.00 57.84 93 GLU A N 1
ATOM 703 C CA . GLU A 1 93 ? -17.151 -14.034 -26.788 1.00 57.84 93 GLU A CA 1
ATOM 704 C C . GLU A 1 93 ? -17.490 -15.501 -27.080 1.00 57.84 93 GLU A C 1
ATOM 706 O O . GLU A 1 93 ? -16.591 -16.236 -27.557 1.00 57.84 93 GLU A O 1
#

Nearest PDB structures (foldseek):
  2iou-assembly1_H  TM=4.739E-01  e=1.923E+00  Bordetella bronchiseptica RB50
  7pc6-assembly8_H  TM=6.096E-01  e=6.814E+00  Alvinella pompejana
  7pc6-assembly4_D  TM=6.182E-01  e=9.959E+00  Alvinella pompejana
  6p2m-assembly1_A  TM=4.358E-01  e=6.814E+00  Caldicellulosiruptor acetigenus 6A
  1f97-assembly1_A  TM=2.193E-01  e=4.967E+00  Mus musculus

Foldseek 3Di:
DEKEAEPPTDIDAAEEADEAEDELEEEYEYYYPYPPDADDAKDWRYAYPAAYHYDPANPRYYYHPHPPWGWDADPRNRTIMTHDDDDDDDDDD

pLDDT: mean 91.51, std 9.41, range [50.53, 97.5]